Protein AF-A0A943EHW6-F1 (afdb_monomer_lite)

Secondary structure (DSSP, 8-state):
-----HHHHHHTT---HHHHHHHHHHHHHHHHHHHHHHHHHTS-SEEEETTEEEEEEE-HHHHHHHHHHHHHHHHHHHHHHHS------S--HHHHHHHHHHHHHHHHHHTT--------

Foldseek 3Di:
DDDDDQLRVLLVLDPDPVVSVVCSVLSVLLVVLVVLLVVLVVDDQWDADPVHRVDIDGDPSVVVNVVSVVSNVVSVVVSVVPPPCPPPPDDDVVVVVVVVVVVVVVVVVVVPDPDDPPDD

pLDDT: mean 74.66, std 21.36, range [29.83, 96.25]

Radius of gyration: 19.16 Å; chains: 1; bounding box: 43×50×55 Å

Sequence (120 aa):
MLVISRKEQLLNIFDNDDLKAVLTPIVSDVVFLEEKLEELRKLPFIRVSEKNQAMQKATPASKMYKEFLQQYNNCIKTLTSLIDVKEAEGEDALLEGIKMLRERLVLCQDFGLHKCKKFN

Structure (mmCIF, N/CA/C/O backbone):
data_AF-A0A943EHW6-F1
#
_entry.id   AF-A0A943EHW6-F1
#
loop_
_atom_site.group_PDB
_atom_site.id
_atom_site.type_symbol
_atom_site.label_atom_id
_atom_site.label_alt_id
_atom_site.label_comp_id
_atom_site.label_asym_id
_atom_site.label_entity_id
_atom_site.label_seq_id
_atom_site.pdbx_PDB_ins_code
_atom_site.Cartn_x
_atom_site.Cartn_y
_atom_site.Cartn_z
_atom_site.occupancy
_atom_site.B_iso_or_equiv
_atom_site.auth_seq_id
_atom_site.auth_comp_id
_atom_site.auth_asym_id
_atom_site.auth_atom_id
_atom_site.pdbx_PDB_model_num
ATOM 1 N N . MET A 1 1 ? -2.138 -18.795 -21.125 1.00 42.91 1 MET A N 1
ATOM 2 C CA . MET A 1 1 ? -2.065 -17.360 -20.782 1.00 42.91 1 MET A CA 1
ATOM 3 C C . MET A 1 1 ? -1.077 -17.261 -19.628 1.00 42.91 1 MET A C 1
ATOM 5 O O . MET A 1 1 ? -1.354 -17.836 -18.584 1.00 42.91 1 MET A O 1
ATOM 9 N N . LEU A 1 2 ? 0.125 -16.722 -19.850 1.00 52.03 2 LEU A N 1
ATOM 10 C CA . LEU A 1 2 ? 1.124 -16.581 -18.783 1.00 52.03 2 LEU A CA 1
ATOM 11 C C . LEU A 1 2 ? 0.628 -15.501 -17.816 1.00 52.03 2 LEU A C 1
ATOM 13 O O . LEU A 1 2 ? 0.376 -14.375 -18.235 1.00 52.03 2 LEU A O 1
ATOM 17 N N . VAL A 1 3 ? 0.429 -15.860 -16.548 1.00 76.19 3 VAL A N 1
ATOM 18 C CA . VAL A 1 3 ? 0.083 -14.895 -15.500 1.00 76.19 3 VAL A CA 1
ATOM 19 C C . VAL A 1 3 ? 1.370 -14.165 -15.130 1.00 76.19 3 VAL A C 1
ATOM 21 O O . VAL A 1 3 ? 2.224 -14.728 -14.453 1.00 76.19 3 VAL A O 1
ATOM 24 N N . ILE A 1 4 ? 1.530 -12.942 -15.631 1.00 82.06 4 ILE A N 1
ATOM 25 C CA . ILE A 1 4 ? 2.675 -12.076 -15.321 1.00 82.06 4 ILE A CA 1
ATOM 26 C C . ILE A 1 4 ? 2.540 -11.593 -13.874 1.00 82.06 4 ILE A C 1
ATOM 28 O O . ILE A 1 4 ? 1.466 -11.135 -13.467 1.00 82.06 4 ILE A O 1
ATOM 32 N N . SER A 1 5 ? 3.619 -11.680 -13.096 1.00 89.75 5 SER A N 1
ATOM 33 C CA . SER A 1 5 ? 3.624 -11.261 -11.693 1.00 89.75 5 SER A CA 1
ATOM 34 C C . SER A 1 5 ? 3.446 -9.745 -11.547 1.00 89.75 5 SER A C 1
ATOM 36 O O . SER A 1 5 ? 3.818 -8.962 -12.422 1.00 89.75 5 SER A O 1
ATOM 38 N N . ARG A 1 6 ? 2.914 -9.295 -10.403 1.00 87.56 6 ARG A N 1
ATOM 39 C CA . ARG A 1 6 ? 2.730 -7.860 -10.121 1.00 87.56 6 ARG A CA 1
ATOM 40 C C . ARG A 1 6 ? 4.041 -7.070 -10.215 1.00 87.56 6 ARG A C 1
ATOM 42 O O . ARG A 1 6 ? 4.058 -5.958 -10.731 1.00 87.56 6 ARG A O 1
ATOM 49 N N . LYS A 1 7 ? 5.144 -7.673 -9.770 1.00 87.44 7 LYS A N 1
ATOM 50 C CA . LYS A 1 7 ? 6.491 -7.098 -9.855 1.00 87.44 7 LYS A CA 1
ATOM 51 C C . LYS A 1 7 ? 6.934 -6.895 -11.306 1.00 87.44 7 LYS A C 1
ATOM 53 O O . LYS A 1 7 ? 7.422 -5.822 -11.643 1.00 87.44 7 LYS A O 1
ATOM 58 N N . GLU A 1 8 ? 6.740 -7.898 -12.160 1.00 86.00 8 GLU A N 1
ATOM 59 C CA . GLU A 1 8 ? 7.066 -7.807 -13.590 1.00 86.00 8 GLU A CA 1
ATOM 60 C C . GLU A 1 8 ? 6.207 -6.755 -14.298 1.00 86.00 8 GLU A C 1
ATOM 62 O O . GLU A 1 8 ? 6.737 -5.968 -15.073 1.00 86.00 8 GLU A O 1
ATOM 67 N N . GLN A 1 9 ? 4.909 -6.671 -13.978 1.00 83.56 9 GLN A N 1
ATOM 68 C CA . GLN A 1 9 ? 4.029 -5.626 -14.521 1.00 83.56 9 GLN A CA 1
ATOM 69 C C . GLN A 1 9 ? 4.561 -4.218 -14.224 1.00 83.56 9 GLN A C 1
ATOM 71 O O . GLN A 1 9 ? 4.534 -3.360 -15.098 1.00 83.56 9 GLN A O 1
ATOM 76 N N . LEU A 1 10 ? 5.050 -3.985 -13.002 1.00 82.12 10 LEU A N 1
ATOM 77 C CA . LEU A 1 10 ? 5.585 -2.689 -12.585 1.00 82.12 10 LEU A CA 1
ATOM 78 C C . LEU A 1 10 ? 6.958 -2.388 -13.201 1.00 82.12 10 LEU A C 1
ATOM 80 O O . LEU A 1 10 ? 7.223 -1.245 -13.558 1.00 82.12 10 LEU A O 1
ATOM 84 N N . LEU A 1 11 ? 7.830 -3.391 -13.349 1.00 84.75 11 LEU A N 1
ATOM 85 C CA . LEU A 1 11 ? 9.138 -3.209 -13.990 1.00 84.75 11 LEU A CA 1
ATOM 86 C C . LEU A 1 11 ? 9.025 -2.954 -15.497 1.00 84.75 11 LEU A C 1
ATOM 88 O O . LEU A 1 11 ? 9.831 -2.204 -16.040 1.00 84.75 11 LEU A O 1
ATOM 92 N N . ASN A 1 12 ? 8.014 -3.527 -16.155 1.00 85.06 12 ASN A N 1
ATOM 93 C CA . ASN A 1 12 ? 7.761 -3.329 -17.584 1.00 85.06 12 ASN A CA 1
ATOM 94 C C . ASN A 1 12 ? 7.291 -1.909 -17.941 1.00 85.06 12 ASN A C 1
ATOM 96 O O . ASN A 1 12 ? 7.206 -1.596 -19.120 1.00 85.06 12 ASN A O 1
ATOM 100 N N . ILE A 1 13 ? 6.996 -1.058 -16.951 1.00 81.06 13 ILE A N 1
ATOM 101 C CA . ILE A 1 13 ? 6.685 0.367 -17.166 1.00 81.06 13 ILE A CA 1
ATOM 102 C C . ILE A 1 13 ? 7.935 1.146 -17.598 1.00 81.06 13 ILE A C 1
ATOM 104 O O . ILE A 1 13 ? 7.833 2.186 -18.240 1.00 81.06 13 ILE A O 1
ATOM 108 N N . PHE A 1 14 ? 9.119 0.669 -17.222 1.00 77.69 14 PHE A N 1
ATOM 109 C CA . PHE A 1 14 ? 10.377 1.332 -17.533 1.00 77.69 14 PHE A CA 1
ATOM 110 C C . PHE A 1 14 ? 11.006 0.657 -18.749 1.00 77.69 14 PHE A C 1
ATOM 112 O O . PHE A 1 14 ? 11.137 -0.560 -18.765 1.00 77.69 14 PHE A O 1
ATOM 119 N N . ASP A 1 15 ? 11.450 1.419 -19.746 1.00 77.31 15 ASP A N 1
ATOM 120 C CA . ASP A 1 15 ? 12.081 0.837 -20.943 1.00 77.31 15 ASP A CA 1
ATOM 121 C C . ASP A 1 15 ? 13.585 0.571 -20.767 1.00 77.31 15 ASP A C 1
ATOM 123 O O . ASP A 1 15 ? 14.183 -0.202 -21.511 1.00 77.31 15 ASP A O 1
ATOM 127 N N . ASN A 1 16 ? 14.214 1.191 -19.766 1.00 81.94 16 ASN A N 1
ATOM 128 C CA . ASN A 1 16 ? 15.655 1.127 -19.536 1.00 81.94 16 ASN A CA 1
ATOM 129 C C . ASN A 1 16 ? 16.017 0.032 -18.514 1.00 81.94 16 ASN A C 1
ATOM 131 O O . ASN A 1 16 ? 15.599 0.099 -17.357 1.00 81.94 16 ASN A O 1
ATOM 135 N N . ASP A 1 17 ? 16.824 -0.951 -18.920 1.00 82.44 17 ASP A N 1
ATOM 136 C CA . ASP A 1 17 ? 17.204 -2.092 -18.075 1.00 82.44 17 ASP A CA 1
ATOM 137 C C . ASP A 1 17 ? 18.136 -1.725 -16.906 1.00 82.44 17 ASP A C 1
ATOM 139 O O . ASP A 1 17 ? 17.987 -2.280 -15.814 1.00 82.44 17 ASP A O 1
ATOM 143 N N . ASP A 1 18 ? 19.026 -0.742 -17.074 1.00 82.94 18 ASP A N 1
ATOM 144 C CA . ASP A 1 18 ? 19.853 -0.226 -15.973 1.00 82.94 18 ASP A CA 1
ATOM 145 C C . ASP A 1 18 ? 18.969 0.452 -14.916 1.00 82.94 18 ASP A C 1
ATOM 147 O O . ASP A 1 18 ? 19.138 0.253 -13.709 1.00 82.94 18 ASP A O 1
ATOM 151 N N . LEU A 1 19 ? 17.958 1.203 -15.366 1.00 80.56 19 LEU A N 1
ATOM 152 C CA . LEU A 1 19 ? 16.970 1.817 -14.482 1.00 80.56 19 LEU A CA 1
ATOM 153 C C . LEU A 1 19 ? 16.126 0.748 -13.773 1.00 80.56 19 LEU A C 1
ATOM 155 O O . LEU A 1 19 ? 15.937 0.829 -12.561 1.00 80.56 19 LEU A O 1
ATOM 159 N N . LYS A 1 20 ? 15.671 -0.297 -14.477 1.00 84.88 20 LYS A N 1
ATOM 160 C CA . LYS A 1 20 ? 14.952 -1.427 -13.858 1.00 84.88 20 LYS A CA 1
ATOM 161 C C . LYS A 1 20 ? 15.769 -2.088 -12.754 1.00 84.88 20 LYS A C 1
ATOM 163 O O . LYS A 1 20 ? 15.212 -2.401 -11.699 1.00 84.88 20 LYS A O 1
ATOM 168 N N . ALA A 1 21 ? 17.070 -2.293 -12.962 1.00 86.94 21 ALA A N 1
ATOM 169 C CA . ALA A 1 21 ? 17.942 -2.882 -11.950 1.00 86.94 21 ALA A CA 1
ATOM 170 C C . ALA A 1 21 ? 17.974 -2.025 -10.673 1.00 86.94 21 ALA A C 1
ATOM 172 O O . ALA A 1 21 ? 17.822 -2.552 -9.569 1.00 86.94 21 ALA A O 1
ATOM 173 N N . VAL A 1 22 ? 18.068 -0.700 -10.824 1.00 87.75 22 VAL A N 1
ATOM 174 C CA . VAL A 1 22 ? 18.042 0.258 -9.706 1.00 87.75 22 VAL A CA 1
ATOM 175 C C . VAL A 1 22 ? 16.672 0.312 -9.016 1.00 87.75 22 VAL A C 1
ATOM 177 O O . VAL A 1 22 ? 16.609 0.446 -7.795 1.00 87.75 22 VAL A O 1
ATOM 180 N N . LEU A 1 23 ? 15.571 0.181 -9.763 1.00 87.06 23 LEU A N 1
ATOM 181 C CA . LEU A 1 23 ? 14.203 0.281 -9.232 1.00 87.06 23 LEU A CA 1
ATOM 182 C C . LEU A 1 23 ? 13.640 -1.028 -8.684 1.00 87.06 23 LEU A C 1
ATOM 184 O O . LEU A 1 23 ? 12.661 -1.005 -7.938 1.00 87.06 23 LEU A O 1
ATOM 188 N N . THR A 1 24 ? 14.261 -2.162 -9.001 1.00 91.44 24 THR A N 1
ATOM 189 C CA . THR A 1 24 ? 13.828 -3.491 -8.548 1.00 91.44 24 THR A CA 1
ATOM 190 C C . THR A 1 24 ? 13.563 -3.578 -7.037 1.00 91.44 24 THR A C 1
ATOM 192 O O . THR A 1 24 ? 12.544 -4.175 -6.675 1.00 91.44 24 THR A O 1
ATOM 195 N N . PRO A 1 25 ? 14.391 -2.995 -6.142 1.00 93.38 25 PRO A N 1
ATOM 196 C CA . PRO A 1 25 ? 14.105 -2.965 -4.708 1.00 93.38 25 PRO A CA 1
ATOM 197 C C . PRO A 1 25 ? 12.821 -2.194 -4.379 1.00 93.38 25 PRO A C 1
ATOM 199 O O . PRO A 1 25 ? 11.946 -2.738 -3.716 1.00 93.38 25 PRO A O 1
ATOM 202 N N . ILE A 1 26 ? 12.651 -0.984 -4.927 1.00 91.56 26 ILE A N 1
ATOM 203 C CA . ILE A 1 26 ? 11.470 -0.140 -4.677 1.00 91.56 26 ILE A CA 1
ATOM 204 C C . ILE A 1 26 ? 10.200 -0.817 -5.200 1.00 91.56 26 ILE A C 1
ATOM 206 O O . ILE A 1 26 ? 9.168 -0.801 -4.537 1.00 91.56 26 ILE A O 1
ATOM 210 N N . VAL A 1 27 ? 10.266 -1.456 -6.370 1.00 91.06 27 VAL A N 1
ATOM 211 C CA . VAL A 1 27 ? 9.140 -2.233 -6.905 1.00 91.06 27 VAL A CA 1
ATOM 212 C C . VAL A 1 27 ? 8.824 -3.433 -6.005 1.00 91.06 27 VAL A C 1
ATOM 214 O O . VAL A 1 27 ? 7.655 -3.742 -5.785 1.00 91.06 27 VAL A O 1
ATOM 217 N N . SER A 1 28 ? 9.843 -4.098 -5.454 1.00 94.38 28 SER A N 1
ATOM 218 C CA . SER A 1 28 ? 9.648 -5.188 -4.491 1.00 94.38 28 SER A CA 1
ATOM 219 C C . SER A 1 28 ? 8.952 -4.703 -3.218 1.00 94.38 28 SER A C 1
ATOM 221 O O . SER A 1 28 ? 8.042 -5.377 -2.735 1.00 94.38 28 SER A O 1
ATOM 223 N N . ASP A 1 29 ? 9.335 -3.528 -2.715 1.00 93.81 29 ASP A N 1
ATOM 224 C CA . ASP A 1 29 ? 8.698 -2.899 -1.557 1.00 93.81 29 ASP A CA 1
ATOM 225 C C . ASP A 1 29 ? 7.240 -2.539 -1.855 1.00 93.81 29 ASP A C 1
ATOM 227 O O . ASP A 1 29 ? 6.371 -2.774 -1.021 1.00 93.81 29 ASP A O 1
ATOM 231 N N . VAL A 1 30 ? 6.939 -2.035 -3.058 1.00 91.75 30 VAL A N 1
ATOM 232 C CA . VAL A 1 30 ? 5.558 -1.756 -3.486 1.00 91.75 30 VAL A CA 1
ATOM 233 C C . VAL A 1 30 ? 4.704 -3.020 -3.442 1.00 91.75 30 VAL A C 1
ATOM 235 O O . VAL A 1 30 ? 3.640 -2.988 -2.830 1.00 91.75 30 VAL A O 1
ATOM 238 N N . VAL A 1 31 ? 5.166 -4.131 -4.028 1.00 92.69 31 VAL A N 1
ATOM 239 C CA . VAL A 1 31 ? 4.410 -5.398 -4.019 1.00 92.69 31 VAL A CA 1
ATOM 240 C C . VAL A 1 31 ? 4.191 -5.897 -2.588 1.00 92.69 31 VAL A C 1
ATOM 242 O O . VAL A 1 31 ? 3.072 -6.250 -2.220 1.00 92.69 31 VAL A O 1
ATOM 245 N N . PHE A 1 32 ? 5.229 -5.856 -1.750 1.00 96.25 32 PHE A N 1
ATOM 246 C CA . PHE A 1 32 ? 5.117 -6.235 -0.342 1.00 96.25 32 PHE A CA 1
ATOM 247 C C . PHE A 1 32 ? 4.106 -5.360 0.418 1.00 96.25 32 PHE A C 1
ATOM 249 O O . PHE A 1 32 ? 3.280 -5.861 1.183 1.00 96.25 32 PHE A O 1
ATOM 256 N N . LEU A 1 33 ? 4.144 -4.044 0.203 1.00 91.88 33 LEU A N 1
ATOM 257 C CA . LEU A 1 33 ? 3.234 -3.102 0.849 1.00 91.88 33 LEU A CA 1
ATOM 258 C C . LEU A 1 33 ? 1.791 -3.278 0.359 1.00 91.88 33 LEU A C 1
ATOM 260 O O . LEU A 1 33 ? 0.880 -3.203 1.181 1.00 91.88 33 LEU A O 1
ATOM 264 N N . GLU A 1 34 ? 1.567 -3.553 -0.932 1.00 90.00 34 GLU A N 1
ATOM 265 C CA . GLU A 1 34 ? 0.244 -3.889 -1.482 1.00 90.00 34 GLU A CA 1
ATOM 266 C C . GLU A 1 34 ? -0.359 -5.100 -0.744 1.00 90.00 34 GLU A C 1
ATOM 268 O O . GLU A 1 34 ? -1.495 -5.027 -0.265 1.00 90.00 34 GLU A O 1
ATOM 273 N N . GLU A 1 35 ? 0.419 -6.172 -0.561 1.00 94.75 35 GLU A N 1
ATOM 274 C CA . GLU A 1 35 ? -0.007 -7.370 0.176 1.00 94.75 35 GLU A CA 1
ATOM 275 C C . GLU A 1 35 ? -0.325 -7.065 1.647 1.00 94.75 35 GLU A C 1
ATOM 277 O O . GLU A 1 35 ? -1.390 -7.435 2.152 1.00 94.75 35 GLU A O 1
ATOM 282 N N . LYS A 1 36 ? 0.560 -6.344 2.350 1.00 96.19 36 LYS A N 1
ATOM 283 C CA . LYS A 1 36 ? 0.362 -6.028 3.775 1.00 96.19 36 LYS A CA 1
ATOM 284 C C . LYS A 1 36 ? -0.804 -5.085 4.021 1.00 96.19 36 LYS A C 1
ATOM 286 O O . LYS A 1 36 ? -1.520 -5.243 5.011 1.00 96.19 36 LYS A O 1
ATOM 291 N N . LEU A 1 37 ? -1.027 -4.122 3.131 1.00 93.06 37 LEU A N 1
ATOM 292 C CA . LEU A 1 37 ? -2.193 -3.247 3.198 1.00 93.06 37 LEU A CA 1
ATOM 293 C C . LEU A 1 37 ? -3.488 -4.044 3.024 1.00 93.06 37 LEU A C 1
ATOM 295 O O . LEU A 1 37 ? -4.445 -3.801 3.760 1.00 93.06 37 LEU A O 1
ATOM 299 N N . GLU A 1 38 ? -3.513 -5.015 2.112 1.00 94.75 38 GLU A N 1
ATOM 300 C CA . GLU A 1 38 ? -4.683 -5.865 1.884 1.00 94.75 38 GLU A CA 1
ATOM 301 C C . GLU A 1 38 ? -4.956 -6.827 3.051 1.00 94.75 38 GLU A C 1
ATOM 303 O O . GLU A 1 38 ? -6.108 -7.036 3.432 1.00 94.75 38 GLU A O 1
ATOM 308 N N . GLU A 1 39 ? -3.914 -7.370 3.686 1.00 95.12 39 GLU A N 1
ATOM 309 C CA . GLU A 1 39 ? -4.046 -8.134 4.934 1.00 95.12 39 GLU A CA 1
ATOM 310 C C . GLU A 1 39 ? -4.625 -7.273 6.067 1.00 95.12 39 GLU A C 1
ATOM 312 O O . GLU A 1 39 ? -5.583 -7.674 6.731 1.00 95.12 39 GLU A O 1
ATOM 317 N N . LEU A 1 40 ? -4.079 -6.070 6.275 1.00 93.00 40 LEU A N 1
ATOM 318 C CA . LEU A 1 40 ? -4.496 -5.177 7.356 1.00 93.00 40 LEU A CA 1
ATOM 319 C C .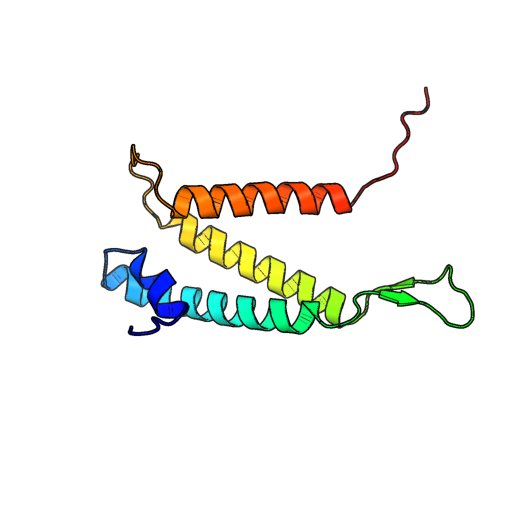 LEU A 1 40 ? -5.938 -4.695 7.187 1.00 93.00 40 LEU A C 1
ATOM 321 O O . LEU A 1 40 ? -6.652 -4.611 8.182 1.00 93.00 40 LEU A O 1
ATOM 325 N N . ARG A 1 41 ? -6.404 -4.444 5.955 1.00 92.50 41 ARG A N 1
ATOM 326 C CA . ARG A 1 41 ? -7.801 -4.044 5.673 1.00 92.50 41 ARG A CA 1
ATOM 327 C C . ARG A 1 41 ? -8.847 -5.024 6.197 1.00 92.50 41 ARG A C 1
ATOM 329 O O . ARG A 1 41 ? -9.976 -4.617 6.451 1.00 92.50 41 ARG A O 1
ATOM 336 N N . LYS A 1 42 ? -8.485 -6.297 6.365 1.00 95.62 42 LYS A N 1
ATOM 337 C CA . LYS A 1 42 ? -9.385 -7.346 6.869 1.00 95.62 42 LYS A CA 1
ATOM 338 C C . LYS A 1 42 ? -9.574 -7.279 8.388 1.00 95.62 42 LYS A C 1
ATOM 340 O O . LYS A 1 42 ? -10.458 -7.943 8.922 1.00 95.62 42 LYS A O 1
ATOM 345 N N . LEU A 1 43 ? -8.747 -6.506 9.095 1.00 95.25 43 LEU A N 1
ATOM 346 C CA . LEU A 1 43 ? -8.779 -6.380 10.549 1.00 95.25 43 LEU A CA 1
ATOM 347 C C . LEU A 1 43 ? -9.623 -5.175 10.993 1.00 95.25 43 LEU A C 1
ATOM 349 O O . LEU A 1 43 ? -9.660 -4.150 10.312 1.00 95.25 43 LEU A O 1
ATOM 353 N N . PRO A 1 44 ? -10.257 -5.230 12.178 1.00 93.94 44 PRO A N 1
ATOM 354 C CA . PRO A 1 44 ? -10.976 -4.083 12.715 1.00 93.94 44 PRO A CA 1
ATOM 355 C C . PRO A 1 44 ? -10.000 -2.951 13.050 1.00 93.94 44 PRO A C 1
ATOM 357 O O . PRO A 1 44 ? -9.015 -3.144 13.766 1.00 93.94 44 PRO A O 1
ATOM 360 N N . PHE A 1 45 ? -10.288 -1.742 12.573 1.00 95.12 45 PHE A N 1
ATOM 361 C CA . PHE A 1 45 ? -9.463 -0.555 12.844 1.00 95.12 45 PHE A C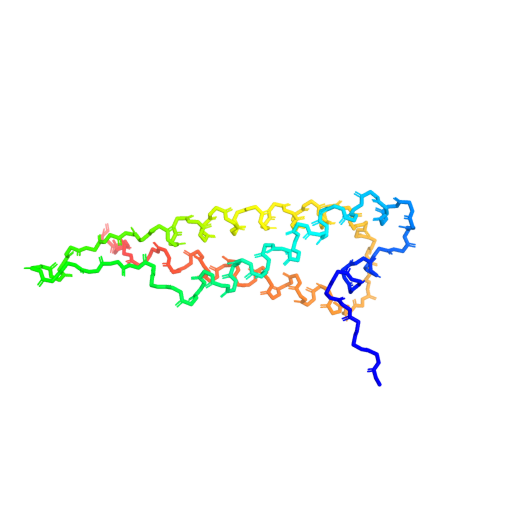A 1
ATOM 362 C C . PHE A 1 45 ? -9.871 0.197 14.106 1.00 95.12 45 PHE A C 1
ATOM 364 O O . PHE A 1 45 ? -9.079 0.954 14.668 1.00 95.12 45 PHE A O 1
ATOM 371 N N . ILE A 1 46 ? -11.080 -0.061 14.595 1.00 95.00 46 ILE A N 1
ATOM 372 C CA . ILE A 1 46 ? -11.622 0.559 15.794 1.00 95.00 46 ILE A CA 1
ATOM 373 C C . ILE A 1 46 ? -12.051 -0.535 16.761 1.00 95.00 46 ILE A C 1
ATOM 375 O O . ILE A 1 46 ? -12.766 -1.464 16.395 1.00 95.00 46 ILE A O 1
ATOM 379 N N . ARG A 1 47 ? -11.633 -0.396 18.020 1.00 92.44 47 ARG A N 1
ATOM 380 C CA . ARG A 1 47 ? -12.170 -1.163 19.140 1.00 92.44 47 ARG A CA 1
ATOM 381 C C . ARG A 1 47 ? -13.148 -0.296 19.918 1.00 92.44 47 ARG A C 1
ATOM 383 O O . ARG A 1 47 ? -12.763 0.758 20.428 1.00 92.44 47 ARG A O 1
ATOM 390 N N . VAL A 1 48 ? -14.382 -0.769 20.044 1.00 92.94 48 VAL A N 1
ATOM 391 C CA . VAL A 1 48 ? -15.422 -0.154 20.877 1.00 92.94 48 VAL A CA 1
ATOM 392 C C . VAL A 1 48 ? -15.403 -0.814 22.257 1.00 92.94 48 VAL A C 1
ATOM 394 O O . VAL A 1 48 ? -15.220 -2.025 22.364 1.00 92.94 48 VAL A O 1
ATOM 397 N N . SER A 1 49 ? -15.531 -0.030 23.328 1.00 90.19 49 SER A N 1
ATOM 398 C CA . SER A 1 49 ? -15.610 -0.573 24.689 1.00 90.19 49 SER A CA 1
ATOM 399 C C . SER A 1 49 ? -16.985 -1.187 24.961 1.00 90.19 49 SER A C 1
ATOM 401 O O . SER A 1 49 ? -18.000 -0.512 24.811 1.00 90.19 49 SER A O 1
ATOM 403 N N . GLU A 1 50 ? -17.020 -2.420 25.469 1.00 89.06 50 GLU A N 1
ATOM 404 C CA . GLU A 1 50 ? -18.262 -3.106 25.869 1.00 89.06 50 GLU A CA 1
ATOM 405 C C . GLU A 1 50 ? -19.018 -2.360 26.977 1.00 89.06 50 GLU A C 1
ATOM 407 O O . GLU A 1 50 ? -20.243 -2.369 27.021 1.00 89.06 50 GLU A O 1
ATOM 412 N N . LYS A 1 51 ? -18.290 -1.660 27.857 1.00 91.31 51 LYS A N 1
ATOM 413 C CA . LYS A 1 51 ? -18.874 -0.916 28.985 1.00 91.31 51 LYS A CA 1
ATOM 414 C C . LYS A 1 51 ? -19.432 0.452 28.593 1.00 91.31 51 LYS A C 1
ATOM 416 O O . LYS A 1 51 ? -20.236 1.014 29.325 1.00 91.31 51 LYS A O 1
ATOM 421 N N . ASN A 1 52 ? -18.945 1.029 27.496 1.00 90.94 52 ASN A N 1
ATOM 422 C CA . ASN A 1 52 ? -19.379 2.341 27.024 1.00 90.94 52 ASN A CA 1
ATOM 423 C C . ASN A 1 52 ? -19.104 2.463 25.524 1.00 90.94 52 ASN A C 1
ATOM 425 O O . ASN A 1 52 ? -17.963 2.684 25.113 1.00 90.94 52 ASN A O 1
ATOM 429 N N . GLN A 1 53 ? -20.164 2.377 24.726 1.00 88.50 53 GLN A N 1
ATOM 430 C CA . GLN A 1 53 ? -20.081 2.407 23.267 1.00 88.50 53 GLN A CA 1
ATOM 431 C C . GLN A 1 53 ? -19.571 3.745 22.701 1.00 88.50 53 GLN A C 1
ATOM 433 O O . GLN A 1 53 ? -19.074 3.781 21.576 1.00 88.50 53 GLN A O 1
ATOM 438 N N . ALA A 1 54 ? -19.618 4.836 23.476 1.00 91.00 54 ALA A N 1
ATOM 439 C CA . ALA A 1 54 ? -19.037 6.118 23.075 1.00 91.00 54 ALA A CA 1
ATOM 440 C C . ALA A 1 54 ? -17.497 6.120 23.129 1.00 91.00 54 ALA A C 1
ATOM 442 O O . ALA A 1 54 ? -16.857 6.978 22.524 1.00 91.00 54 ALA A O 1
ATOM 443 N N . MET A 1 55 ? -16.877 5.167 23.836 1.00 90.06 55 MET A N 1
ATOM 444 C CA . MET A 1 55 ? -15.422 5.050 23.900 1.00 90.06 55 MET A CA 1
ATOM 445 C C . MET A 1 55 ? -14.894 4.155 22.779 1.00 90.06 55 MET A C 1
ATOM 447 O O . MET A 1 55 ? -15.082 2.935 22.793 1.00 90.06 55 MET A O 1
ATOM 451 N N . GLN A 1 56 ? -14.157 4.766 21.854 1.00 93.88 56 GLN A N 1
ATOM 452 C CA . GLN A 1 56 ? -13.535 4.103 20.712 1.00 93.88 56 GLN A CA 1
ATOM 453 C C . GLN A 1 56 ? -12.024 4.330 20.726 1.00 93.88 56 GLN A C 1
ATOM 455 O O . GLN A 1 56 ? -11.550 5.422 21.041 1.00 93.88 56 GLN A O 1
ATOM 460 N N . LYS A 1 57 ? -11.252 3.290 20.403 1.00 93.19 57 LYS A N 1
ATOM 461 C CA . LYS A 1 57 ? -9.789 3.374 20.298 1.00 93.19 57 LYS A CA 1
ATOM 462 C C . LYS A 1 57 ? -9.314 2.756 18.993 1.00 93.19 57 LYS A C 1
ATOM 464 O O . LYS A 1 57 ? -9.813 1.707 18.591 1.00 93.19 57 LYS A O 1
ATOM 469 N N . ALA A 1 58 ? -8.314 3.379 18.375 1.00 93.25 58 ALA A N 1
ATOM 470 C CA . ALA A 1 58 ? -7.623 2.800 17.232 1.00 93.25 58 ALA A CA 1
ATOM 471 C C . ALA A 1 58 ? -6.946 1.483 17.635 1.00 93.25 58 ALA A C 1
ATOM 473 O O . ALA A 1 58 ? -6.305 1.398 18.690 1.00 93.25 58 ALA A O 1
ATOM 474 N N . THR A 1 59 ? -7.081 0.463 16.796 1.00 95.12 59 THR A N 1
ATOM 475 C CA . THR A 1 59 ? -6.3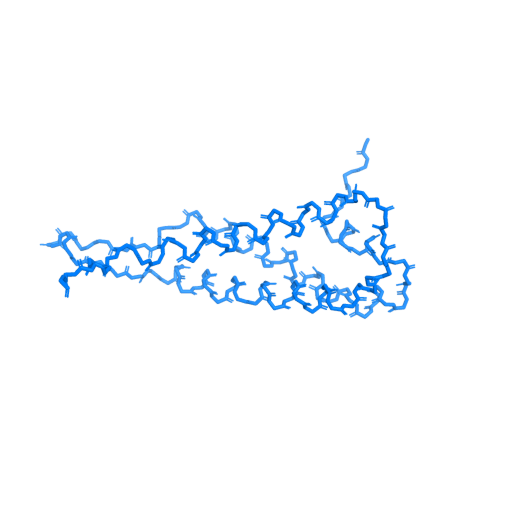78 -0.808 16.982 1.00 95.12 59 THR A CA 1
ATOM 476 C C . THR A 1 59 ? -4.922 -0.700 16.516 1.00 95.12 59 THR A C 1
ATOM 478 O O . THR A 1 59 ? -4.571 0.224 15.775 1.00 95.12 59 THR A O 1
ATOM 481 N N . PRO A 1 60 ? -4.045 -1.643 16.908 1.00 96.12 60 PRO A N 1
ATOM 482 C CA . PRO A 1 60 ? -2.701 -1.733 16.336 1.00 96.12 60 PRO A CA 1
ATOM 483 C C . PRO A 1 60 ? -2.717 -1.838 14.803 1.00 96.12 60 PRO A C 1
ATOM 485 O O . PRO A 1 60 ? -1.932 -1.163 14.144 1.00 96.12 60 PRO A O 1
ATOM 488 N N . ALA A 1 61 ? -3.674 -2.586 14.240 1.00 93.94 61 ALA A N 1
ATOM 489 C CA . ALA A 1 61 ? -3.845 -2.721 12.794 1.00 93.94 61 ALA A CA 1
ATOM 490 C C . ALA A 1 61 ? -4.099 -1.370 12.106 1.00 93.94 61 ALA A C 1
ATOM 492 O O . ALA A 1 61 ? -3.498 -1.087 11.075 1.00 93.94 61 ALA A O 1
ATOM 493 N N . SER A 1 62 ? -4.912 -0.495 12.713 1.00 94.31 62 SER A N 1
ATOM 494 C CA . SER A 1 62 ? -5.152 0.858 12.194 1.00 94.31 62 SER A CA 1
ATOM 495 C C . SER A 1 62 ? -3.871 1.697 12.120 1.00 94.31 62 SER A C 1
ATOM 497 O O . SER A 1 62 ? -3.652 2.408 11.137 1.00 94.31 62 SER A O 1
ATOM 499 N N . LYS A 1 63 ? -3.001 1.598 13.134 1.00 95.00 63 LYS A N 1
ATOM 500 C CA . LYS A 1 63 ? -1.720 2.320 13.156 1.00 95.00 63 LYS A CA 1
ATOM 501 C C . LYS A 1 63 ? -0.765 1.796 12.082 1.00 95.00 63 LYS A C 1
ATOM 503 O O . LYS A 1 63 ? -0.270 2.590 11.288 1.00 95.00 63 LYS A O 1
ATOM 508 N N . MET A 1 64 ? -0.592 0.475 12.008 1.00 94.88 64 MET A N 1
ATOM 509 C CA . MET A 1 64 ? 0.262 -0.165 11.000 1.00 94.88 64 MET A CA 1
ATOM 510 C C . MET A 1 64 ? -0.216 0.129 9.576 1.00 94.88 64 MET A C 1
ATOM 512 O O . MET A 1 64 ? 0.592 0.443 8.708 1.00 94.88 64 MET A O 1
ATOM 516 N N . TYR A 1 65 ? -1.533 0.101 9.342 1.00 95.94 65 TYR A N 1
ATOM 517 C CA . TYR A 1 65 ? -2.102 0.420 8.033 1.00 95.94 65 TYR A CA 1
ATOM 518 C C . TYR A 1 65 ? -1.731 1.836 7.594 1.00 95.94 65 TYR A C 1
ATOM 520 O O . TYR A 1 65 ? -1.333 2.046 6.452 1.00 95.94 65 TYR A O 1
ATOM 528 N N . LYS A 1 66 ? -1.807 2.812 8.507 1.00 93.00 66 LYS A N 1
ATOM 529 C CA . LYS A 1 66 ? -1.422 4.197 8.215 1.00 93.00 66 LYS A CA 1
ATOM 530 C C . LYS A 1 66 ? 0.065 4.320 7.865 1.00 93.00 66 LYS A C 1
ATOM 532 O O . LYS A 1 66 ? 0.403 5.035 6.925 1.00 93.00 66 LYS A O 1
ATOM 537 N N . GLU A 1 67 ? 0.940 3.647 8.609 1.00 95.62 67 GLU A N 1
ATOM 538 C CA . GLU A 1 67 ? 2.390 3.673 8.376 1.00 95.62 67 GLU A CA 1
ATOM 539 C C . GLU A 1 67 ? 2.761 3.037 7.031 1.00 95.62 67 GLU A C 1
ATOM 541 O O . GLU A 1 67 ? 3.455 3.663 6.228 1.00 95.62 67 GLU A O 1
ATOM 546 N N . PHE A 1 68 ? 2.232 1.848 6.732 1.00 91.62 68 PHE A N 1
ATOM 547 C CA . PHE A 1 68 ? 2.467 1.175 5.452 1.00 91.62 68 PHE A CA 1
ATOM 548 C C . PHE A 1 68 ? 1.858 1.933 4.276 1.00 91.62 68 PHE A C 1
ATOM 550 O O . PHE A 1 68 ? 2.479 2.015 3.221 1.00 91.62 68 PHE A O 1
ATOM 557 N N . LEU A 1 69 ? 0.696 2.566 4.454 1.00 91.62 69 LEU A N 1
ATOM 558 C CA . LEU A 1 69 ? 0.093 3.390 3.408 1.00 91.62 69 LEU A CA 1
ATOM 559 C C . LEU A 1 69 ? 0.967 4.611 3.100 1.00 91.62 69 LEU A C 1
ATOM 561 O O . LEU A 1 69 ? 1.119 4.990 1.940 1.00 91.62 69 LEU A O 1
ATOM 565 N N . GLN A 1 70 ? 1.569 5.220 4.125 1.00 87.88 70 GLN A N 1
ATOM 566 C CA . GLN A 1 70 ? 2.499 6.327 3.932 1.00 87.88 70 GLN A CA 1
ATOM 567 C C . GLN A 1 70 ? 3.764 5.883 3.189 1.00 87.88 70 GLN A C 1
ATOM 569 O O . GLN A 1 70 ? 4.199 6.585 2.277 1.00 87.88 70 GLN A O 1
ATOM 574 N N . GLN A 1 71 ? 4.336 4.730 3.548 1.00 89.81 71 GLN A N 1
ATOM 575 C CA . GLN A 1 71 ? 5.500 4.167 2.857 1.00 89.81 71 GLN A CA 1
ATOM 576 C C . GLN A 1 71 ? 5.175 3.833 1.400 1.00 89.81 71 GLN A C 1
ATOM 578 O O . GLN A 1 71 ? 5.897 4.267 0.508 1.00 89.81 71 GLN A O 1
ATOM 583 N N . TYR A 1 72 ? 4.035 3.184 1.153 1.00 91.19 72 TYR A N 1
ATOM 584 C CA . TYR A 1 72 ? 3.547 2.885 -0.192 1.00 91.19 72 TYR A CA 1
ATOM 585 C C . TYR A 1 72 ? 3.442 4.163 -1.030 1.00 91.19 72 TYR A C 1
ATOM 587 O O . TYR A 1 72 ? 4.016 4.250 -2.112 1.00 91.19 72 TYR A O 1
ATOM 595 N N . ASN A 1 73 ? 2.800 5.206 -0.495 1.00 83.56 73 ASN A N 1
ATOM 596 C CA . ASN A 1 73 ? 2.680 6.489 -1.186 1.00 83.56 73 ASN A CA 1
ATOM 597 C C . ASN A 1 73 ? 4.042 7.131 -1.483 1.00 83.56 73 ASN A C 1
ATOM 599 O O . ASN A 1 73 ? 4.190 7.794 -2.508 1.00 83.56 73 ASN A O 1
ATOM 603 N N . ASN A 1 74 ? 5.033 6.956 -0.607 1.00 86.12 74 ASN A N 1
ATOM 604 C CA . ASN A 1 74 ? 6.383 7.454 -0.848 1.00 86.12 74 ASN A CA 1
ATOM 605 C C . ASN A 1 74 ? 7.056 6.685 -1.993 1.00 86.12 74 ASN A C 1
ATOM 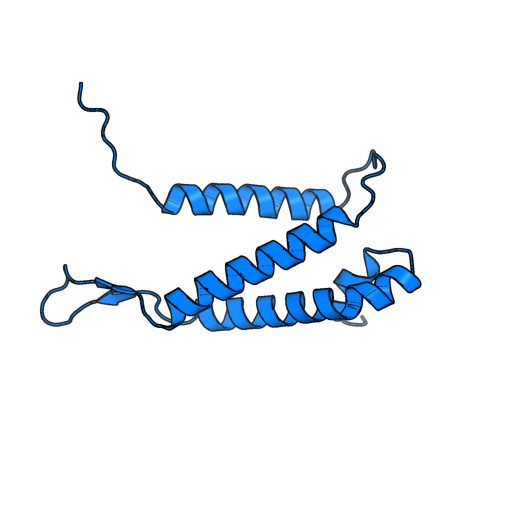607 O O . ASN A 1 74 ? 7.575 7.324 -2.904 1.00 86.12 74 ASN A O 1
ATOM 611 N N . CYS A 1 75 ? 6.969 5.350 -2.009 1.00 86.31 75 CYS A N 1
ATOM 612 C CA . CYS A 1 75 ? 7.475 4.526 -3.109 1.00 86.31 75 CYS A CA 1
ATOM 613 C C . CYS A 1 75 ? 6.835 4.921 -4.446 1.00 86.31 75 CYS A C 1
ATOM 615 O O . CYS A 1 75 ? 7.547 5.153 -5.420 1.00 86.31 75 CYS A O 1
ATOM 617 N N . ILE A 1 76 ? 5.506 5.083 -4.488 1.00 83.88 76 ILE A N 1
ATOM 618 C CA . ILE A 1 76 ? 4.794 5.499 -5.705 1.00 83.88 76 ILE A CA 1
ATOM 619 C C . ILE A 1 76 ? 5.253 6.882 -6.178 1.00 83.88 76 ILE A C 1
ATOM 621 O O . ILE A 1 76 ? 5.488 7.064 -7.371 1.00 83.88 76 ILE A O 1
ATOM 625 N N . LYS A 1 77 ? 5.440 7.850 -5.271 1.00 80.62 77 LYS A N 1
ATOM 626 C CA . LYS A 1 77 ? 5.962 9.182 -5.626 1.00 80.62 77 LYS A CA 1
ATOM 627 C C . LYS A 1 77 ? 7.368 9.106 -6.214 1.00 80.62 77 LYS A C 1
ATOM 629 O O . LYS A 1 77 ? 7.618 9.741 -7.234 1.00 80.62 77 LYS A O 1
ATOM 634 N N . THR A 1 78 ? 8.258 8.325 -5.601 1.00 82.94 78 THR A N 1
ATOM 635 C CA . THR A 1 78 ? 9.620 8.118 -6.106 1.00 82.94 78 THR A CA 1
ATOM 636 C C . THR A 1 78 ? 9.599 7.486 -7.494 1.00 82.94 78 THR A C 1
ATOM 638 O O . THR A 1 78 ? 10.218 8.029 -8.402 1.00 82.94 78 THR A O 1
ATOM 641 N N . LEU A 1 79 ? 8.834 6.408 -7.696 1.00 82.38 79 LEU A N 1
ATOM 642 C CA . LEU A 1 79 ? 8.705 5.765 -9.008 1.00 82.38 79 LEU A CA 1
ATOM 643 C C . LEU A 1 79 ? 8.143 6.735 -10.056 1.00 82.38 79 LEU A C 1
ATOM 645 O O . LEU A 1 79 ? 8.698 6.848 -11.141 1.00 82.38 79 LEU A O 1
ATOM 649 N N . THR A 1 80 ? 7.101 7.494 -9.704 1.00 75.81 80 THR A N 1
ATOM 650 C CA . THR A 1 80 ? 6.480 8.475 -10.610 1.00 75.81 80 THR A CA 1
ATOM 651 C C . THR A 1 80 ? 7.445 9.594 -10.993 1.00 75.81 80 THR A C 1
ATOM 653 O O . THR A 1 80 ? 7.434 10.033 -12.133 1.00 75.81 80 THR A O 1
ATOM 656 N N . SER A 1 81 ? 8.305 10.046 -10.076 1.00 77.19 81 SER A N 1
ATOM 657 C CA . SER A 1 81 ? 9.275 11.112 -10.372 1.00 77.19 81 SER A CA 1
ATOM 658 C C . SER A 1 81 ? 10.371 10.710 -11.361 1.00 77.19 81 SER A C 1
ATOM 660 O O . SER A 1 81 ? 11.051 11.579 -11.894 1.00 77.19 81 SER A O 1
ATOM 662 N N . LEU A 1 82 ? 10.556 9.405 -11.578 1.00 74.00 82 LEU A N 1
ATOM 663 C CA . LEU A 1 82 ? 11.578 8.844 -12.464 1.00 74.00 82 LEU A CA 1
ATOM 664 C C . LEU A 1 82 ? 11.021 8.451 -13.834 1.00 74.00 82 LEU A C 1
ATOM 666 O O . LEU A 1 82 ? 11.791 8.148 -14.742 1.00 74.00 82 LEU A O 1
ATOM 670 N N . ILE A 1 83 ? 9.697 8.450 -13.981 1.00 72.75 83 ILE A N 1
ATOM 671 C CA . ILE A 1 83 ? 9.052 8.342 -15.282 1.00 72.75 83 ILE A CA 1
ATOM 672 C C . ILE A 1 83 ? 9.182 9.721 -15.923 1.00 72.75 83 ILE A C 1
ATOM 674 O O . ILE A 1 83 ? 8.560 10.686 -15.478 1.00 72.75 83 ILE A O 1
ATOM 678 N N . ASP A 1 84 ? 10.039 9.815 -16.936 1.00 56.03 84 ASP A N 1
ATOM 679 C CA . ASP A 1 84 ? 10.216 11.020 -17.736 1.00 56.03 84 ASP A CA 1
ATOM 680 C C . ASP A 1 84 ? 8.884 11.259 -18.462 1.00 56.03 84 ASP A C 1
ATOM 682 O O . ASP A 1 84 ? 8.562 10.565 -19.428 1.00 56.03 84 ASP A O 1
ATOM 686 N N . VAL A 1 85 ? 8.047 12.168 -17.948 1.00 51.56 85 VAL A N 1
ATOM 687 C CA . VAL A 1 85 ? 6.769 12.535 -18.576 1.00 51.56 85 VAL A CA 1
ATOM 688 C C . VAL A 1 85 ? 7.093 13.371 -19.813 1.00 51.56 85 VAL A C 1
ATOM 690 O O . VAL A 1 85 ? 6.871 14.578 -19.854 1.00 51.56 85 VAL A O 1
ATOM 693 N N . LYS A 1 86 ? 7.675 12.736 -20.832 1.00 41.47 86 LYS A N 1
ATOM 694 C CA . LYS A 1 86 ? 7.579 13.243 -22.193 1.00 41.47 86 LYS A CA 1
ATOM 695 C C . LYS A 1 86 ? 6.111 13.155 -22.542 1.00 41.47 86 LYS A C 1
ATOM 697 O O . LYS A 1 86 ? 5.532 12.081 -22.428 1.00 41.47 86 LYS A O 1
ATOM 702 N N . GLU A 1 87 ? 5.534 14.307 -22.857 1.00 41.94 87 GLU A N 1
ATOM 703 C CA . GLU A 1 87 ? 4.152 14.509 -23.278 1.00 41.94 87 GLU A CA 1
ATOM 704 C C . GLU A 1 87 ? 3.693 13.367 -24.194 1.00 41.94 87 GLU A C 1
ATOM 706 O O . GLU A 1 87 ? 3.917 13.379 -25.401 1.00 41.94 87 GLU A O 1
ATOM 711 N N . ALA A 1 88 ? 3.090 12.336 -23.607 1.00 38.75 88 ALA A N 1
ATOM 712 C CA . ALA A 1 88 ? 2.445 11.281 -24.354 1.00 38.75 88 ALA A CA 1
ATOM 713 C C . ALA A 1 88 ? 1.026 11.778 -24.618 1.00 38.75 88 ALA A C 1
ATOM 715 O O . ALA A 1 88 ? 0.125 11.640 -23.789 1.00 38.75 88 ALA A O 1
ATOM 716 N N . GLU A 1 89 ? 0.854 12.441 -25.761 1.00 39.50 89 GLU A N 1
ATOM 717 C CA . GLU A 1 89 ? -0.445 12.547 -26.414 1.00 39.50 89 GLU A CA 1
ATOM 718 C C . GLU A 1 89 ? -0.947 11.124 -26.686 1.00 39.50 89 GLU A C 1
ATOM 720 O O . GLU A 1 89 ? -0.539 10.458 -27.634 1.00 39.50 89 GLU A O 1
ATOM 725 N N . GLY A 1 90 ? -1.793 10.632 -25.791 1.00 39.31 90 GLY A N 1
ATOM 726 C CA . GLY A 1 90 ? -2.374 9.303 -25.875 1.00 39.31 90 GLY A CA 1
ATOM 727 C C . GLY A 1 90 ? -2.794 8.839 -24.494 1.00 39.31 90 GLY A C 1
ATOM 728 O O . GLY A 1 90 ? -1.971 8.734 -23.592 1.00 39.31 90 GLY A O 1
ATOM 729 N N . GLU A 1 91 ? -4.092 8.609 -24.330 1.00 47.19 91 GLU A N 1
ATOM 730 C CA . GLU A 1 91 ? -4.739 8.043 -23.147 1.00 47.19 91 GLU A CA 1
ATOM 731 C C . GLU A 1 91 ? -4.141 6.669 -22.804 1.00 47.19 91 GLU A C 1
ATOM 733 O O . GLU A 1 91 ? -4.648 5.625 -23.208 1.00 47.19 91 GLU A O 1
ATOM 738 N N . ASP A 1 92 ? -3.017 6.667 -22.092 1.00 45.84 92 ASP A N 1
ATOM 739 C CA . ASP A 1 92 ? -2.337 5.453 -21.664 1.00 45.84 92 ASP A CA 1
ATOM 740 C C . ASP A 1 92 ? -2.850 5.037 -20.279 1.00 45.84 92 ASP A C 1
ATOM 742 O O . ASP A 1 92 ? -2.990 5.859 -19.366 1.00 45.84 92 ASP A O 1
ATOM 746 N N . ALA A 1 93 ? -3.128 3.746 -20.106 1.00 52.31 93 ALA A N 1
ATOM 747 C CA . ALA A 1 93 ? -3.795 3.141 -18.949 1.00 52.31 93 ALA A CA 1
ATOM 748 C C . ALA A 1 93 ? -3.123 3.455 -17.594 1.00 52.31 93 ALA A C 1
ATOM 750 O O . ALA A 1 93 ? -3.725 3.301 -16.527 1.00 52.31 93 ALA A O 1
ATOM 751 N N . LEU A 1 94 ? -1.877 3.928 -17.626 1.00 48.06 94 LEU A N 1
ATOM 752 C CA . LEU A 1 94 ? -1.124 4.411 -16.477 1.00 48.06 94 LEU A CA 1
ATOM 753 C C . LEU A 1 94 ? -1.529 5.829 -16.038 1.00 48.06 94 LEU A C 1
ATOM 755 O O . LEU A 1 94 ? -1.611 6.074 -14.837 1.00 48.06 94 LEU A O 1
ATOM 759 N N . LEU A 1 95 ? -1.844 6.746 -16.963 1.00 52.09 95 LEU A N 1
ATOM 760 C CA . LEU A 1 95 ? -2.398 8.066 -16.634 1.00 52.09 95 LEU A CA 1
ATOM 761 C C . LEU A 1 95 ? -3.813 7.916 -16.061 1.00 52.09 95 LEU A C 1
ATOM 763 O O . LEU A 1 95 ? -4.160 8.610 -15.107 1.00 52.09 95 LEU A O 1
ATOM 767 N N . GLU A 1 96 ? -4.585 6.960 -16.582 1.00 53.38 96 GLU A N 1
ATOM 768 C CA . GLU A 1 96 ? -5.865 6.521 -16.018 1.00 53.38 96 GLU A CA 1
ATOM 769 C C . GLU A 1 96 ? -5.660 5.971 -14.596 1.00 53.38 96 GLU A C 1
ATOM 771 O O . GLU A 1 96 ? -6.307 6.413 -13.651 1.00 53.38 96 GLU A O 1
ATOM 776 N N . GLY A 1 97 ? -4.677 5.083 -14.397 1.00 52.53 97 GLY A N 1
ATOM 777 C CA . GLY A 1 97 ? -4.328 4.528 -13.087 1.00 52.53 97 GLY A CA 1
ATOM 778 C C . GLY A 1 97 ? -3.875 5.587 -12.075 1.00 52.53 97 GLY A C 1
ATOM 779 O O . GLY A 1 97 ? -4.302 5.565 -10.919 1.00 52.53 97 GLY A O 1
ATOM 780 N N . ILE A 1 98 ? -3.071 6.560 -12.510 1.00 56.09 98 ILE A N 1
ATOM 781 C CA . ILE A 1 98 ? -2.609 7.696 -11.703 1.00 56.09 98 ILE A CA 1
ATOM 782 C C . ILE A 1 98 ? -3.767 8.659 -11.409 1.00 56.09 98 ILE A C 1
ATOM 784 O O . ILE A 1 98 ? -3.905 9.088 -10.262 1.00 56.09 98 ILE A O 1
ATOM 788 N N . LYS A 1 99 ? -4.646 8.958 -12.377 1.00 55.78 99 LYS A N 1
ATOM 789 C CA . LYS A 1 99 ? -5.880 9.741 -12.168 1.00 55.78 99 LYS A CA 1
ATOM 790 C C . LYS A 1 99 ? -6.809 9.047 -11.168 1.00 55.78 99 LYS A C 1
ATOM 792 O O . LYS A 1 99 ? -7.203 9.671 -10.187 1.00 55.78 99 LYS A O 1
ATOM 797 N N . MET A 1 100 ? -7.044 7.744 -11.313 1.00 54.19 100 MET A N 1
ATOM 798 C CA . MET A 1 100 ? -7.856 6.940 -10.390 1.00 54.19 100 MET A CA 1
ATOM 799 C C . MET A 1 100 ? -7.249 6.840 -8.982 1.00 54.19 100 MET A C 1
ATOM 801 O O . MET A 1 100 ? -7.969 6.677 -7.993 1.00 54.19 100 MET A O 1
ATOM 805 N N . LEU A 1 101 ? -5.920 6.876 -8.848 1.00 55.84 101 LEU A N 1
ATOM 806 C CA . LEU A 1 101 ? -5.243 6.943 -7.546 1.00 55.84 101 LEU A CA 1
ATOM 807 C C . LEU A 1 101 ? -5.319 8.354 -6.944 1.00 55.84 101 LEU A C 1
ATOM 809 O O . LEU A 1 101 ? -5.521 8.486 -5.737 1.00 55.84 101 LEU A O 1
ATOM 813 N N . ARG A 1 102 ? -5.234 9.400 -7.775 1.00 49.09 102 ARG A N 1
ATOM 814 C CA . ARG A 1 102 ? -5.386 10.807 -7.376 1.00 49.09 102 ARG A CA 1
ATOM 815 C C . ARG A 1 102 ? -6.805 11.108 -6.884 1.00 49.09 102 ARG A C 1
ATOM 817 O O . ARG A 1 102 ? -6.950 11.732 -5.839 1.00 49.09 102 ARG A O 1
ATOM 824 N N . GLU A 1 103 ? -7.832 10.601 -7.562 1.00 52.78 103 GLU A N 1
ATOM 825 C CA . GLU A 1 103 ? -9.244 10.732 -7.165 1.00 52.78 103 GLU A CA 1
ATOM 826 C C . GLU A 1 103 ? -9.560 9.977 -5.864 1.00 52.78 103 GLU A C 1
ATOM 828 O O . GLU A 1 103 ? -10.270 10.488 -4.997 1.00 52.78 103 GLU A O 1
ATOM 833 N N . ARG A 1 104 ? -8.955 8.800 -5.650 1.00 47.03 104 ARG A N 1
ATOM 834 C CA . ARG A 1 104 ? -9.062 8.072 -4.371 1.00 47.03 104 ARG A CA 1
ATOM 835 C C . ARG A 1 104 ? -8.352 8.780 -3.217 1.00 47.03 104 ARG A C 1
ATOM 837 O O . ARG A 1 104 ? -8.825 8.702 -2.085 1.00 47.03 104 ARG A O 1
ATOM 844 N N . LEU A 1 105 ? -7.256 9.495 -3.483 1.00 42.47 105 LEU A N 1
ATOM 845 C CA . LEU A 1 105 ? -6.562 10.287 -2.464 1.00 42.47 105 LEU A CA 1
ATOM 846 C C . LEU A 1 105 ? -7.412 11.479 -1.983 1.00 42.47 105 LEU A C 1
ATOM 848 O O . LEU A 1 105 ? -7.358 11.810 -0.800 1.00 42.47 105 LEU A O 1
ATOM 852 N N . VAL A 1 106 ? -8.214 12.080 -2.873 1.00 46.28 106 VAL A N 1
ATOM 853 C CA . VAL A 1 106 ? -9.159 13.164 -2.540 1.00 46.28 106 VAL A CA 1
ATOM 854 C C . VAL A 1 106 ? -10.305 12.639 -1.669 1.00 46.28 106 VAL A C 1
ATOM 856 O O . VAL A 1 106 ? -10.578 13.204 -0.614 1.00 46.28 106 VAL A O 1
ATOM 859 N N . LEU A 1 107 ? -10.883 11.481 -2.004 1.00 40.62 107 LEU A N 1
ATOM 860 C CA . LEU A 1 107 ? -11.947 10.876 -1.191 1.00 40.62 107 LEU A CA 1
ATOM 861 C C . LEU A 1 107 ? -11.469 10.490 0.221 1.00 40.62 107 LEU A C 1
ATOM 863 O O . LEU A 1 107 ? -12.207 10.647 1.191 1.00 40.62 107 LEU A O 1
ATOM 867 N N . CYS A 1 108 ? -10.219 10.045 0.384 1.00 37.69 108 CYS A N 1
ATOM 868 C CA . CYS A 1 108 ? -9.658 9.770 1.711 1.00 37.69 108 CYS A CA 1
ATOM 869 C C . CYS A 1 108 ? -9.381 11.032 2.553 1.00 37.69 108 CYS A C 1
ATOM 871 O O . CYS A 1 108 ? -9.266 10.908 3.773 1.00 37.69 108 CYS A O 1
ATOM 873 N N . GLN A 1 109 ? -9.291 12.224 1.950 1.00 41.50 109 GLN A N 1
ATOM 874 C CA . GLN A 1 109 ? -9.248 13.491 2.694 1.00 41.50 109 GLN A CA 1
ATOM 875 C C . GLN A 1 109 ? -10.649 13.921 3.165 1.00 41.50 109 GLN A C 1
ATOM 877 O O . GLN A 1 109 ? -10.778 14.475 4.258 1.00 41.50 109 GLN A O 1
ATOM 882 N N . ASP A 1 110 ? -11.699 13.560 2.424 1.00 41.97 110 ASP A N 1
ATOM 883 C CA . ASP A 1 110 ? -13.091 13.873 2.778 1.00 41.97 110 ASP A CA 1
ATOM 884 C C . ASP A 1 110 ? -13.683 12.947 3.855 1.00 41.97 110 ASP A C 1
ATOM 886 O O . ASP A 1 110 ? -14.536 13.367 4.640 1.00 41.97 110 ASP A O 1
ATOM 890 N N . PHE A 1 111 ? -13.166 11.724 4.015 1.00 40.50 111 PHE A N 1
ATOM 891 C CA . PHE A 1 111 ? -13.532 10.848 5.144 1.00 40.50 111 PHE A CA 1
ATOM 892 C C . PHE A 1 111 ? -12.914 11.268 6.495 1.00 40.50 111 PHE A C 1
ATOM 894 O O . PHE A 1 111 ? -13.053 10.556 7.492 1.00 40.50 111 PHE A O 1
ATOM 901 N N . GLY A 1 112 ? -12.259 12.434 6.5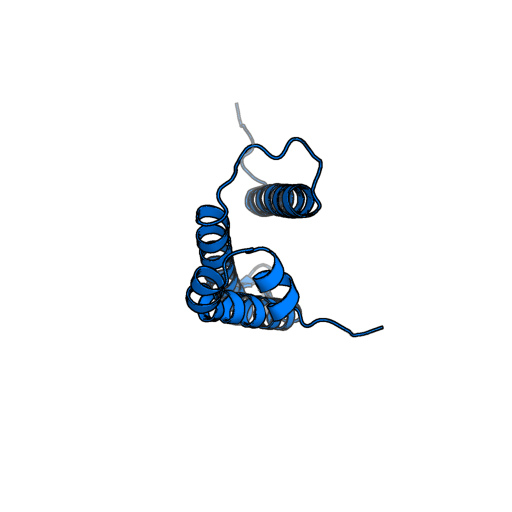52 1.00 45.75 112 GLY A N 1
ATOM 902 C CA . GLY A 1 112 ? -11.587 12.958 7.738 1.00 45.75 112 GLY A CA 1
ATOM 903 C C . GLY A 1 112 ? -12.241 14.145 8.449 1.00 45.75 112 GLY A C 1
ATOM 904 O O . GLY A 1 112 ? -11.864 14.379 9.592 1.00 45.75 112 GLY A O 1
ATOM 905 N N . LEU A 1 113 ? -13.185 14.899 7.862 1.00 39.66 113 LEU A N 1
ATOM 906 C CA . LEU A 1 113 ? -13.698 16.133 8.496 1.00 39.66 113 LEU A CA 1
ATOM 907 C C . LEU A 1 113 ? -15.138 16.517 8.088 1.00 39.66 113 LEU A C 1
ATOM 909 O O . LEU A 1 113 ? -15.417 17.636 7.663 1.00 39.66 113 LEU A O 1
ATOM 913 N N . HIS A 1 114 ? -16.120 15.658 8.370 1.00 39.22 114 HIS A N 1
ATOM 914 C CA . HIS A 1 114 ? -17.458 16.176 8.675 1.00 39.22 114 HIS A CA 1
ATOM 915 C C . HIS A 1 1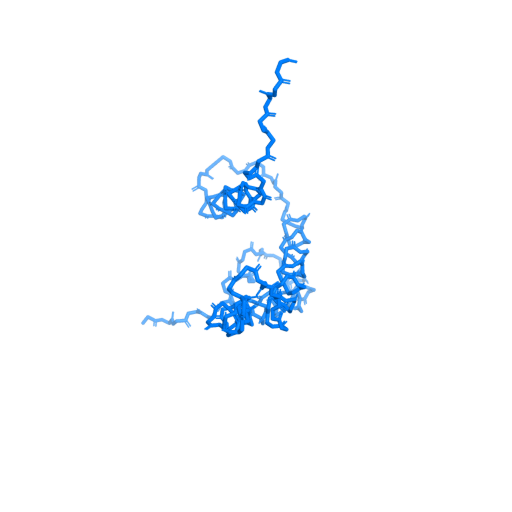14 ? -17.510 16.618 10.140 1.00 39.22 114 HIS A C 1
ATOM 917 O O . HIS A 1 114 ? -17.807 15.818 11.024 1.00 39.22 114 HIS A O 1
ATOM 923 N N . LYS A 1 115 ? -17.211 17.903 10.378 1.00 43.22 115 LYS A N 1
ATOM 924 C CA . LYS A 1 115 ? -17.962 18.840 11.243 1.00 43.22 115 LYS A CA 1
ATOM 925 C C . LYS A 1 115 ? -17.133 20.101 11.507 1.00 43.22 115 LYS A C 1
ATOM 927 O O . LYS A 1 115 ? -16.500 20.237 12.544 1.00 43.22 115 LYS A O 1
ATOM 932 N N . CYS A 1 116 ? -17.262 21.085 10.626 1.00 29.83 116 CYS A N 1
ATOM 933 C CA . CYS A 1 116 ? -17.312 22.471 11.072 1.00 29.83 116 CYS A CA 1
ATOM 934 C C . CYS A 1 116 ? -18.506 23.120 10.382 1.00 29.83 116 CYS A C 1
ATOM 936 O O . CYS A 1 116 ? -18.455 23.512 9.219 1.00 29.83 116 CYS A O 1
ATOM 938 N N . LYS A 1 117 ? -19.628 23.150 11.110 1.00 36.25 117 LYS A N 1
ATOM 939 C CA . LYS A 1 117 ? -20.730 24.059 10.812 1.00 36.25 117 LYS A CA 1
ATOM 940 C C . LYS A 1 117 ? -20.127 25.461 10.741 1.00 36.25 117 LYS A C 1
ATOM 942 O O . LYS A 1 117 ? -19.561 25.914 11.733 1.00 36.25 117 LYS A O 1
ATOM 947 N N . LYS A 1 118 ? -20.274 26.147 9.608 1.00 38.72 118 LYS A N 1
ATOM 948 C CA . LYS A 1 118 ? -20.264 27.610 9.622 1.00 38.72 118 LYS A CA 1
ATOM 949 C C . LYS A 1 118 ? -21.459 28.031 10.475 1.00 38.72 118 LYS A C 1
ATOM 951 O O . LYS A 1 118 ? -22.601 27.891 10.050 1.00 38.72 118 LYS A O 1
ATOM 956 N N . PHE A 1 119 ? -21.186 28.412 11.716 1.00 34.44 119 PHE A N 1
ATOM 957 C CA . PHE A 1 119 ? -22.094 29.215 12.518 1.00 34.44 119 PHE A CA 1
ATOM 958 C C . PHE A 1 119 ? -21.698 30.671 12.293 1.00 34.44 119 PHE A C 1
ATOM 960 O O . PHE A 1 119 ? -20.566 31.023 12.607 1.00 34.44 119 PHE A O 1
ATOM 967 N N . ASN A 1 120 ? -22.662 31.416 11.741 1.00 39.81 120 ASN A N 1
ATOM 968 C CA . ASN A 1 120 ? -22.775 32.871 11.583 1.00 39.81 120 ASN A CA 1
ATOM 969 C C . ASN A 1 120 ? -21.561 33.611 11.016 1.00 39.81 120 ASN A C 1
ATOM 971 O O . ASN A 1 120 ? -20.644 33.952 11.789 1.00 39.81 120 ASN A O 1
#

Organism: NCBI:txid29348